Protein AF-A0A256WKD5-F1 (afdb_monomer_lite)

Radius of gyration: 18.01 Å; chains: 1; bounding box: 49×38×49 Å

Secondary structure (DSSP, 8-state):
-----------HHHHSTT--TTS-EEEEEEE-TT--EEEEEEEESS-GGG-------EEEEEEEETTEEEEEEEESS-EEEEEEEESS---EES--SEEE-TT-EEEEEEE-SS---HHHHHHHEEEE-GGGG-

Sequence (134 aa):
SNSSNVYFNNRLDSLIVDQDRNSILLSAEVLDNEDNLLSSNILYFSKIANLNLPVPNIKYNIEQSDNGFIISMATDKLAKNIFLSTEKIEGKFSDNYFDLLPNQNVEIEFVTTTHISMNEFKKNLKVVTIRDSY

Foldseek 3Di:
DDDDDDPDDDDPCVVAPPDDLLADKDKDFDADPVRHTPDIDIGRSDDPVSHPADDKDKDWDWDADPFGIKIKIAIQAKQAQKAKDFDPFDWDWPDGGDIHGHPDIDIIDTGHPDDDDPVNCVVGIDIDGPVNVD

pLDDT: mean 92.11, std 7.49, range [47.94, 98.44]

Structure (mmCIF, N/CA/C/O backbone):
data_AF-A0A256WKD5-F1
#
_entry.id   AF-A0A256WKD5-F1
#
loop_
_atom_site.group_PDB
_atom_site.id
_atom_site.type_symbol
_atom_site.label_atom_id
_atom_site.label_alt_id
_atom_site.label_comp_id
_atom_site.label_asym_id
_atom_site.label_entity_id
_atom_site.label_seq_id
_atom_site.pdbx_PDB_ins_code
_atom_site.Cartn_x
_atom_site.Cartn_y
_atom_site.Cartn_z
_atom_site.occupancy
_atom_site.B_iso_or_equiv
_atom_site.auth_seq_id
_atom_site.auth_comp_id
_atom_site.auth_asym_id
_atom_site.auth_atom_id
_atom_site.pdbx_PDB_model_num
ATOM 1 N N . SER A 1 1 ? 29.894 -8.701 12.467 1.00 47.94 1 SER A N 1
ATOM 2 C CA . SER A 1 1 ? 30.531 -8.003 11.337 1.00 47.94 1 SER A CA 1
ATOM 3 C C . SER A 1 1 ? 29.464 -7.503 10.395 1.00 47.94 1 SER A C 1
ATOM 5 O O . SER A 1 1 ? 28.595 -8.290 10.054 1.00 47.94 1 SER A O 1
ATOM 7 N N . ASN A 1 2 ? 29.523 -6.235 9.984 1.00 56.00 2 ASN A N 1
ATOM 8 C CA . ASN A 1 2 ? 28.726 -5.739 8.861 1.00 56.00 2 ASN A CA 1
ATOM 9 C C . ASN A 1 2 ? 29.523 -5.986 7.577 1.00 56.00 2 ASN A C 1
ATOM 11 O O . ASN A 1 2 ? 30.642 -5.493 7.453 1.00 56.00 2 ASN A O 1
ATOM 15 N N . SER A 1 3 ? 28.970 -6.762 6.649 1.00 80.75 3 SER A N 1
ATOM 16 C CA . SER A 1 3 ? 29.538 -6.996 5.317 1.00 80.75 3 SER A CA 1
ATOM 17 C C . SER A 1 3 ? 28.458 -6.790 4.264 1.00 80.75 3 SER A C 1
ATOM 19 O O . SER A 1 3 ? 27.336 -7.255 4.452 1.00 80.75 3 SER A O 1
ATOM 21 N N . SER A 1 4 ? 28.796 -6.140 3.154 1.00 84.31 4 SER A N 1
ATOM 22 C CA . SER A 1 4 ? 27.940 -6.023 1.973 1.00 84.31 4 SER A CA 1
ATOM 23 C C . SER A 1 4 ? 28.579 -6.770 0.802 1.00 84.31 4 SER A C 1
ATOM 25 O O . SER A 1 4 ? 29.792 -6.719 0.617 1.00 84.31 4 SER A O 1
ATOM 27 N N . ASN A 1 5 ? 27.762 -7.478 0.022 1.00 85.50 5 ASN A N 1
ATOM 28 C CA . ASN A 1 5 ? 28.176 -8.193 -1.185 1.00 85.50 5 ASN A CA 1
ATOM 29 C C . ASN A 1 5 ? 27.162 -7.941 -2.304 1.00 85.50 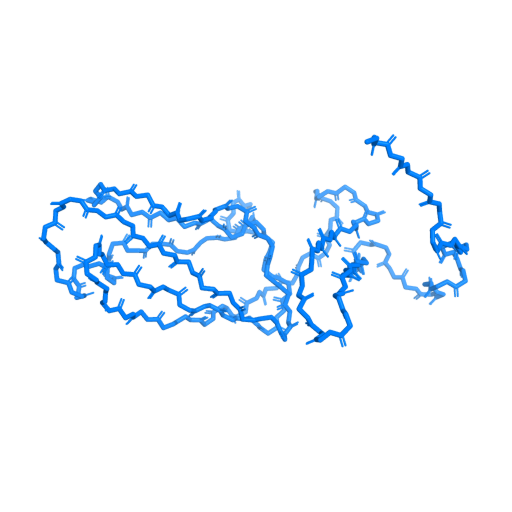5 ASN A C 1
ATOM 31 O O . ASN A 1 5 ? 25.979 -7.720 -2.041 1.00 85.50 5 ASN A O 1
ATOM 35 N N . VAL A 1 6 ? 27.622 -7.988 -3.555 1.00 87.19 6 VAL A N 1
ATOM 36 C CA . VAL A 1 6 ? 26.749 -7.897 -4.732 1.00 87.19 6 VAL A CA 1
ATOM 37 C C . VAL A 1 6 ? 26.260 -9.298 -5.082 1.00 87.19 6 VAL A C 1
ATOM 39 O O . VAL A 1 6 ? 27.042 -10.122 -5.547 1.00 87.19 6 VAL A O 1
ATOM 42 N N . TYR A 1 7 ? 24.971 -9.558 -4.864 1.00 84.19 7 TYR A N 1
ATOM 43 C CA . TYR A 1 7 ? 24.341 -10.848 -5.177 1.00 84.19 7 TYR A CA 1
ATOM 44 C C . TYR A 1 7 ? 23.696 -10.882 -6.569 1.00 84.19 7 TYR A C 1
ATOM 46 O O . TYR A 1 7 ? 23.542 -11.950 -7.151 1.00 84.19 7 TYR A O 1
ATOM 54 N N . PHE A 1 8 ? 23.357 -9.717 -7.128 1.00 83.00 8 PHE A N 1
ATOM 55 C CA . PHE A 1 8 ? 22.797 -9.589 -8.470 1.00 83.00 8 PHE A CA 1
ATOM 56 C C . PHE A 1 8 ? 23.305 -8.310 -9.140 1.00 83.00 8 PHE A C 1
ATOM 58 O O . PHE A 1 8 ? 23.308 -7.241 -8.531 1.00 83.00 8 PHE A O 1
ATOM 65 N N . ASN A 1 9 ? 23.737 -8.419 -10.398 1.00 87.00 9 ASN A N 1
ATOM 66 C CA . ASN A 1 9 ? 24.142 -7.285 -11.223 1.00 87.00 9 ASN A CA 1
ATOM 67 C C . ASN A 1 9 ? 23.716 -7.532 -12.673 1.00 87.00 9 ASN A C 1
ATOM 69 O O . ASN A 1 9 ? 24.025 -8.578 -13.244 1.00 87.00 9 ASN A O 1
ATOM 73 N N . ASN A 1 10 ? 23.017 -6.570 -13.268 1.00 83.56 10 ASN A N 1
ATOM 74 C CA . ASN A 1 10 ? 22.553 -6.655 -14.645 1.00 83.56 10 ASN A CA 1
ATOM 75 C C . ASN A 1 10 ? 22.475 -5.258 -15.271 1.00 83.56 10 ASN A C 1
ATOM 77 O O . ASN A 1 10 ? 22.351 -4.256 -14.562 1.00 83.56 10 ASN A O 1
ATOM 81 N N . ARG A 1 11 ? 22.529 -5.175 -16.604 1.00 82.88 11 ARG A N 1
ATOM 82 C CA . ARG A 1 11 ? 22.302 -3.901 -17.290 1.00 82.88 11 ARG A CA 1
ATOM 83 C C . ARG A 1 11 ? 20.803 -3.636 -17.314 1.00 82.88 11 ARG A C 1
ATOM 85 O O . ARG A 1 11 ? 20.010 -4.511 -17.641 1.00 82.88 11 ARG A O 1
ATOM 92 N N . LEU A 1 12 ? 20.412 -2.409 -16.995 1.00 77.62 12 LEU A N 1
ATOM 93 C CA . LEU A 1 12 ? 18.999 -2.052 -16.982 1.00 77.62 12 LEU A CA 1
ATOM 94 C C . LEU A 1 12 ? 18.361 -2.230 -18.371 1.00 77.62 12 LEU A C 1
ATOM 96 O O . LEU A 1 12 ? 17.289 -2.813 -18.484 1.00 77.62 12 LEU A O 1
ATOM 100 N N . ASP A 1 13 ? 19.067 -1.823 -19.429 1.00 80.44 13 ASP A N 1
ATOM 10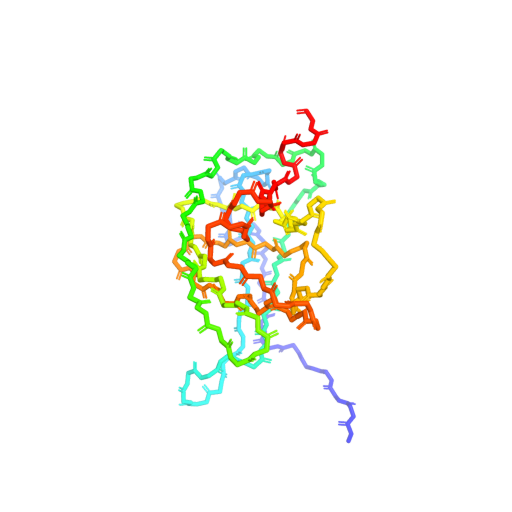1 C CA . ASP A 1 13 ? 18.578 -1.927 -20.810 1.00 80.44 13 ASP A CA 1
ATOM 102 C C . ASP A 1 13 ? 18.359 -3.379 -21.273 1.00 80.44 13 ASP A C 1
ATOM 104 O O . ASP A 1 13 ? 17.609 -3.597 -22.215 1.00 80.44 13 ASP A O 1
ATOM 108 N N . SER A 1 14 ? 18.970 -4.379 -20.620 1.00 80.62 14 SER A N 1
ATOM 109 C CA . SER A 1 14 ? 18.676 -5.795 -20.890 1.00 80.62 14 SER A CA 1
ATOM 110 C C . SER A 1 14 ? 17.498 -6.344 -20.086 1.00 80.62 14 SER A C 1
ATOM 112 O O . SER A 1 14 ? 16.956 -7.378 -20.462 1.00 80.62 14 SER A O 1
ATOM 114 N N . LEU A 1 15 ? 17.094 -5.682 -18.997 1.00 77.75 15 LEU A N 1
ATOM 115 C CA . LEU A 1 15 ? 15.958 -6.093 -18.162 1.00 77.75 15 LEU A CA 1
ATOM 116 C C . LEU A 1 15 ? 14.635 -5.467 -18.610 1.00 77.75 15 LEU A C 1
ATOM 118 O O . LEU A 1 15 ? 13.584 -6.081 -18.460 1.00 77.75 15 LEU A O 1
ATOM 122 N N . ILE A 1 16 ? 14.682 -4.243 -19.136 1.00 80.25 16 ILE A N 1
ATOM 123 C CA . ILE A 1 16 ? 13.498 -3.446 -19.482 1.00 80.25 16 ILE A CA 1
ATOM 124 C C . ILE A 1 16 ? 13.600 -2.915 -20.915 1.00 80.25 16 ILE A C 1
ATOM 126 O O . ILE A 1 16 ? 13.657 -1.709 -21.157 1.00 80.25 16 ILE A O 1
ATOM 130 N N . VAL A 1 17 ? 13.646 -3.845 -21.872 1.00 80.88 17 VAL A N 1
ATOM 131 C CA . VAL A 1 17 ? 13.630 -3.534 -23.309 1.00 80.88 17 VAL A CA 1
ATOM 132 C C . VAL A 1 17 ? 12.261 -2.955 -23.680 1.00 80.88 17 VAL A C 1
ATOM 134 O O . VAL A 1 17 ? 11.227 -3.546 -23.365 1.00 80.88 17 VAL A O 1
ATOM 137 N N . ASP A 1 18 ? 12.261 -1.789 -24.326 1.00 82.94 18 ASP A N 1
ATOM 138 C CA . ASP A 1 18 ? 11.071 -1.106 -24.857 1.00 82.94 18 ASP A CA 1
ATOM 139 C C . ASP A 1 18 ? 9.968 -0.769 -23.829 1.00 82.94 18 ASP A C 1
ATOM 141 O O . ASP A 1 18 ? 8.805 -0.596 -24.190 1.00 82.94 18 ASP A O 1
ATOM 145 N N . GLN A 1 19 ? 10.315 -0.637 -22.543 1.00 86.62 19 GLN A N 1
ATOM 146 C CA . GLN A 1 19 ? 9.381 -0.198 -21.498 1.00 86.62 19 GLN A CA 1
ATOM 147 C C . GLN A 1 19 ? 9.554 1.288 -21.159 1.00 86.62 19 GLN A C 1
ATOM 149 O O . GLN A 1 19 ? 10.670 1.798 -21.035 1.00 86.62 19 GLN A O 1
ATOM 154 N N . ASP A 1 20 ? 8.437 1.983 -20.937 1.00 90.31 20 ASP A N 1
ATOM 155 C CA . ASP A 1 20 ? 8.447 3.353 -20.423 1.00 90.31 20 ASP A CA 1
ATOM 156 C C . ASP A 1 20 ? 8.867 3.368 -18.949 1.00 90.31 20 ASP A C 1
ATOM 158 O O . ASP A 1 20 ? 8.112 2.951 -18.071 1.00 90.31 20 ASP A O 1
ATOM 162 N N . ARG A 1 21 ? 10.053 3.922 -18.673 1.00 90.31 21 ARG A N 1
ATOM 163 C CA . ARG A 1 21 ? 10.650 4.044 -17.332 1.00 90.31 21 ARG A CA 1
ATOM 164 C C . ARG A 1 21 ? 9.787 4.815 -16.325 1.00 90.31 21 ARG A C 1
ATOM 166 O O . ARG A 1 21 ? 10.011 4.679 -15.126 1.00 90.31 21 ARG A O 1
ATOM 173 N N . ASN A 1 22 ? 8.814 5.605 -16.779 1.00 93.94 22 ASN A N 1
ATOM 174 C CA . ASN A 1 22 ? 7.857 6.286 -15.901 1.00 93.94 22 ASN A CA 1
ATOM 175 C C . ASN A 1 22 ? 6.700 5.380 -15.447 1.00 93.94 22 ASN A C 1
ATOM 177 O O . ASN A 1 22 ? 5.981 5.739 -14.516 1.00 93.94 22 ASN A O 1
ATOM 181 N N . SER A 1 23 ? 6.519 4.226 -16.092 1.00 92.31 23 SER A N 1
ATOM 182 C CA . SER A 1 23 ? 5.393 3.301 -15.899 1.00 92.31 23 SER A CA 1
ATOM 183 C C . SER A 1 23 ? 5.824 1.947 -15.320 1.00 92.31 23 SER A C 1
ATOM 185 O O . SER A 1 23 ? 5.007 1.036 -15.200 1.00 92.31 23 SER A O 1
ATOM 187 N N . ILE A 1 24 ? 7.102 1.804 -14.959 1.00 91.75 24 ILE A N 1
ATOM 188 C CA . ILE A 1 24 ? 7.678 0.577 -14.405 1.00 91.75 24 ILE A CA 1
ATOM 189 C C . ILE A 1 24 ? 8.485 0.858 -13.135 1.00 91.75 24 ILE A C 1
ATOM 191 O O . ILE A 1 24 ? 9.026 1.946 -12.928 1.00 91.75 24 ILE A O 1
ATOM 195 N N . LEU A 1 25 ? 8.594 -0.169 -12.302 1.00 93.38 25 LEU A N 1
ATOM 196 C CA . LEU A 1 25 ? 9.451 -0.223 -11.124 1.00 93.38 25 LEU A CA 1
ATOM 197 C C . LEU A 1 25 ? 10.086 -1.610 -11.033 1.00 93.38 25 LEU A C 1
ATOM 199 O O . LEU A 1 25 ? 9.615 -2.554 -11.666 1.00 93.38 25 LEU A O 1
ATOM 203 N N . LEU A 1 26 ? 11.136 -1.730 -10.231 1.00 91.94 26 LEU A N 1
ATOM 204 C CA . LEU A 1 26 ? 11.690 -3.013 -9.817 1.00 91.94 26 LEU A CA 1
ATOM 205 C C . LEU A 1 26 ? 11.343 -3.236 -8.346 1.00 91.94 26 LEU A C 1
ATOM 207 O O . LEU A 1 26 ? 11.755 -2.445 -7.501 1.00 91.94 26 LEU A O 1
ATOM 211 N N . SER A 1 27 ? 10.616 -4.313 -8.055 1.00 92.62 27 SER A N 1
ATOM 212 C CA . SER A 1 27 ? 10.501 -4.852 -6.699 1.00 92.62 27 SER A CA 1
ATOM 213 C C . SER A 1 27 ? 11.568 -5.924 -6.514 1.00 92.62 27 SER A C 1
ATOM 215 O O . SER A 1 27 ? 11.693 -6.813 -7.358 1.00 92.62 27 SER A O 1
ATOM 217 N N . ALA A 1 28 ? 12.350 -5.822 -5.447 1.00 92.06 28 ALA A N 1
ATOM 218 C CA . ALA A 1 28 ? 13.340 -6.816 -5.067 1.00 92.06 28 ALA A CA 1
ATOM 219 C C . ALA A 1 28 ? 13.040 -7.298 -3.651 1.00 92.06 28 ALA A C 1
ATOM 221 O O . ALA A 1 28 ? 12.897 -6.486 -2.740 1.00 92.06 28 ALA A O 1
ATOM 222 N N . GLU A 1 29 ? 12.980 -8.612 -3.474 1.00 92.69 29 GLU A N 1
ATOM 223 C CA . GLU A 1 29 ? 12.714 -9.269 -2.198 1.00 92.69 29 GLU A CA 1
ATOM 224 C C . GLU A 1 29 ? 13.841 -10.265 -1.911 1.00 92.69 29 GLU A C 1
ATOM 226 O O . GLU A 1 29 ? 14.358 -10.926 -2.815 1.00 92.69 29 GLU A O 1
ATOM 231 N N . VAL A 1 30 ? 14.252 -10.335 -0.650 1.00 93.38 30 VAL A N 1
ATOM 232 C CA . VAL A 1 30 ? 15.195 -11.321 -0.129 1.00 93.38 30 VAL A CA 1
ATOM 233 C C . VAL A 1 30 ? 14.411 -12.216 0.812 1.00 93.38 30 VAL A C 1
ATOM 235 O O . VAL A 1 30 ? 13.877 -11.729 1.808 1.00 93.38 30 VAL A O 1
ATOM 238 N N . LEU A 1 31 ? 14.355 -13.502 0.488 1.00 94.38 31 LEU A N 1
ATOM 239 C CA . LEU A 1 31 ? 13.680 -14.521 1.284 1.00 94.38 31 LEU A CA 1
ATOM 240 C C . LEU A 1 31 ? 14.716 -15.424 1.968 1.00 94.38 31 LEU A C 1
ATOM 242 O O . LEU A 1 31 ? 15.846 -15.547 1.482 1.00 94.38 31 LEU A O 1
ATOM 246 N N . ASP A 1 32 ? 14.352 -16.039 3.090 1.00 94.44 32 ASP A N 1
ATOM 247 C CA . ASP A 1 32 ? 15.114 -17.161 3.640 1.00 94.44 32 ASP A CA 1
ATOM 248 C C . ASP A 1 32 ? 14.785 -18.481 2.911 1.00 94.44 32 ASP A C 1
ATOM 250 O O . ASP A 1 32 ? 14.076 -18.506 1.908 1.00 94.44 32 ASP A O 1
ATOM 254 N N . ASN A 1 33 ? 15.335 -19.598 3.394 1.00 95.50 33 ASN A N 1
ATOM 255 C CA . ASN A 1 33 ? 15.119 -20.914 2.779 1.00 95.50 33 ASN A CA 1
ATOM 256 C C . ASN A 1 33 ? 13.701 -21.477 2.998 1.00 95.50 33 ASN A C 1
ATOM 258 O O . ASN A 1 33 ? 13.386 -22.532 2.450 1.00 95.50 33 ASN A O 1
ATOM 262 N N . GLU A 1 34 ? 12.888 -20.822 3.825 1.00 96.75 34 GLU A N 1
ATOM 263 C CA . GLU A 1 34 ? 11.500 -21.176 4.130 1.00 96.75 34 GLU A CA 1
ATOM 264 C C . GLU A 1 34 ? 10.516 -20.186 3.475 1.00 96.75 34 GLU A C 1
ATOM 266 O O . GLU A 1 34 ? 9.343 -20.153 3.836 1.00 96.75 34 GLU A O 1
ATOM 271 N N . ASP A 1 35 ? 10.990 -19.390 2.506 1.00 93.00 35 ASP A N 1
ATOM 272 C CA . ASP A 1 35 ? 10.245 -18.337 1.806 1.00 93.00 35 ASP A CA 1
ATOM 273 C C . ASP A 1 35 ? 9.769 -17.179 2.711 1.00 93.00 35 ASP A C 1
ATOM 275 O O . ASP A 1 35 ? 8.918 -16.378 2.314 1.00 93.00 35 ASP A O 1
ATOM 279 N N . ASN A 1 36 ? 10.343 -17.017 3.911 1.00 92.50 36 ASN A N 1
ATOM 280 C CA . ASN A 1 36 ? 10.027 -15.871 4.763 1.00 92.50 36 ASN A CA 1
ATOM 281 C C . ASN A 1 36 ? 1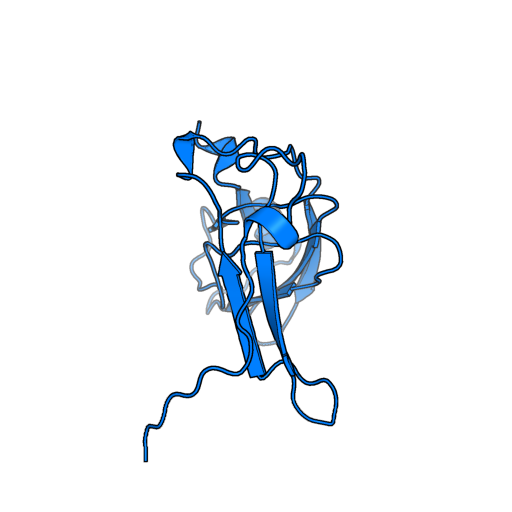0.724 -14.610 4.242 1.00 92.50 36 ASN A C 1
ATOM 283 O O . ASN A 1 36 ? 11.930 -14.610 3.980 1.00 92.50 36 ASN A O 1
ATOM 287 N N . LEU A 1 37 ? 9.987 -13.499 4.157 1.00 90.50 37 LEU A N 1
ATOM 288 C CA . LEU A 1 37 ? 10.531 -12.211 3.730 1.00 90.50 37 LEU A CA 1
ATOM 289 C C . LEU A 1 37 ? 11.519 -11.645 4.764 1.00 90.50 37 LEU A C 1
ATOM 291 O O . LEU A 1 37 ? 11.130 -11.263 5.865 1.00 90.50 37 LEU A O 1
ATOM 295 N N . LEU A 1 38 ? 12.793 -11.530 4.382 1.00 92.50 38 LEU A N 1
ATOM 296 C CA . LEU A 1 38 ? 13.857 -10.931 5.197 1.00 92.50 38 LEU A CA 1
ATOM 297 C C . LEU A 1 38 ? 14.041 -9.438 4.917 1.00 92.50 38 LEU A C 1
ATOM 299 O O . LEU A 1 38 ? 14.392 -8.666 5.810 1.00 92.50 38 LEU A O 1
ATOM 303 N N . SER A 1 39 ? 13.874 -9.028 3.660 1.00 90.31 39 SER A N 1
ATOM 304 C CA . SER A 1 39 ? 14.015 -7.635 3.235 1.00 90.31 39 SER A CA 1
ATOM 305 C C . SER A 1 39 ? 13.347 -7.419 1.885 1.00 90.31 39 SER A C 1
ATOM 307 O O . SER A 1 39 ? 13.365 -8.307 1.037 1.00 90.31 39 SER A O 1
ATOM 309 N N . SER A 1 40 ? 12.810 -6.226 1.658 1.00 91.19 40 SER A N 1
ATOM 310 C CA . SER A 1 40 ? 12.304 -5.807 0.357 1.00 91.19 40 SER A CA 1
ATOM 311 C C . SER A 1 40 ? 12.739 -4.381 0.038 1.00 91.19 40 SER A C 1
ATOM 313 O O . SER A 1 40 ? 13.065 -3.589 0.926 1.00 91.19 40 SER A O 1
ATOM 315 N N . ASN A 1 41 ? 12.777 -4.050 -1.249 1.00 91.75 41 ASN A N 1
ATOM 316 C CA . ASN A 1 41 ? 12.981 -2.687 -1.709 1.00 91.75 41 ASN A CA 1
ATOM 317 C C . ASN A 1 41 ? 12.306 -2.463 -3.064 1.00 91.75 41 ASN A C 1
ATOM 319 O O . ASN A 1 41 ? 12.278 -3.356 -3.913 1.00 91.75 41 ASN A O 1
ATOM 323 N N . ILE A 1 42 ? 11.826 -1.240 -3.284 1.00 93.38 42 ILE A N 1
ATOM 324 C CA . ILE A 1 42 ? 11.267 -0.799 -4.560 1.00 93.38 42 ILE A CA 1
ATOM 325 C C . ILE A 1 42 ? 12.188 0.257 -5.160 1.00 93.38 42 ILE A C 1
ATOM 327 O O . ILE A 1 42 ? 12.468 1.292 -4.556 1.00 93.38 42 ILE A O 1
ATOM 331 N N . LEU A 1 43 ? 12.623 0.017 -6.394 1.00 92.31 43 LEU A N 1
ATOM 332 C CA . LEU A 1 43 ? 13.370 0.979 -7.188 1.00 92.31 43 LEU A CA 1
ATOM 333 C C . LEU A 1 43 ? 12.486 1.554 -8.295 1.00 92.31 43 LEU A C 1
ATOM 335 O O . LEU A 1 43 ? 11.994 0.835 -9.165 1.00 92.31 43 LEU A O 1
ATOM 339 N N . TYR A 1 44 ? 12.357 2.878 -8.293 1.00 93.81 44 TYR A N 1
ATOM 340 C CA . TYR A 1 44 ? 11.735 3.643 -9.367 1.00 93.81 44 TYR A CA 1
ATOM 341 C C . TYR A 1 44 ? 12.792 4.145 -10.353 1.00 93.81 44 TYR A C 1
ATOM 343 O O . TYR A 1 44 ? 13.870 4.583 -9.952 1.00 93.81 44 TYR A O 1
ATOM 351 N N . PHE A 1 45 ? 12.469 4.136 -11.648 1.00 92.25 45 PHE A N 1
ATOM 352 C CA . PHE A 1 45 ? 13.393 4.557 -12.712 1.00 92.25 45 PHE A CA 1
ATOM 353 C C . PHE A 1 45 ? 13.233 6.023 -13.133 1.00 92.25 45 PHE A C 1
ATOM 355 O O . PHE A 1 45 ? 13.909 6.486 -14.053 1.00 92.25 45 PHE A O 1
ATOM 362 N N . SER A 1 46 ? 12.352 6.760 -12.457 1.00 90.56 46 SER A N 1
ATOM 363 C CA . SER A 1 46 ? 12.089 8.175 -12.699 1.00 90.56 46 SER A CA 1
ATOM 364 C C . SER A 1 46 ? 11.770 8.899 -11.393 1.00 90.56 46 SER A C 1
ATOM 366 O O . SER A 1 46 ? 11.528 8.283 -10.354 1.00 90.56 46 SER A O 1
ATOM 368 N N . LYS A 1 47 ? 11.772 10.232 -11.439 1.00 90.12 47 LYS A N 1
ATOM 369 C CA . LYS A 1 47 ? 11.340 11.060 -10.306 1.00 90.12 47 LYS A CA 1
ATOM 370 C C . LYS A 1 47 ? 9.848 10.851 -10.063 1.00 90.12 47 LYS A C 1
ATOM 372 O O . LYS A 1 47 ? 9.095 10.746 -11.023 1.00 90.12 47 LYS A O 1
ATOM 377 N N . ILE A 1 48 ? 9.420 10.900 -8.799 1.00 85.50 48 ILE A N 1
ATOM 378 C CA . ILE A 1 48 ? 8.014 10.704 -8.396 1.00 85.50 48 ILE A CA 1
ATOM 379 C C . ILE A 1 48 ? 7.051 11.568 -9.226 1.00 85.50 48 ILE A C 1
ATOM 381 O O . ILE A 1 48 ? 6.068 11.050 -9.739 1.00 85.50 48 ILE A O 1
ATOM 385 N N . ALA A 1 49 ? 7.376 12.850 -9.427 1.00 87.88 49 ALA A N 1
ATOM 386 C CA . ALA A 1 49 ? 6.551 13.793 -10.191 1.00 87.88 49 ALA A CA 1
ATOM 387 C C . ALA A 1 49 ? 6.376 13.438 -11.683 1.00 87.88 49 ALA A C 1
ATOM 389 O O . ALA A 1 49 ? 5.495 13.984 -12.336 1.00 87.88 49 ALA A O 1
ATOM 390 N N . ASN A 1 50 ? 7.208 12.544 -12.220 1.00 92.62 50 ASN A N 1
ATOM 391 C CA . ASN A 1 50 ? 7.150 12.093 -13.609 1.00 92.62 50 ASN A CA 1
ATOM 392 C C . ASN A 1 50 ? 6.525 10.697 -13.746 1.00 92.62 50 ASN A C 1
ATOM 394 O O . ASN A 1 50 ? 6.388 10.215 -14.867 1.00 92.62 50 ASN A O 1
ATOM 398 N N . LEU A 1 51 ? 6.224 10.011 -12.636 1.00 93.50 51 LEU A N 1
ATOM 399 C CA . LEU A 1 51 ? 5.678 8.659 -12.687 1.00 93.50 51 LEU A CA 1
ATOM 400 C C . LEU A 1 51 ? 4.256 8.684 -13.245 1.00 93.50 51 LEU A C 1
ATOM 402 O O . LEU A 1 51 ? 3.396 9.429 -12.774 1.00 93.50 51 LEU A O 1
ATOM 406 N N . ASN A 1 52 ? 3.988 7.781 -14.182 1.00 93.94 52 ASN A N 1
ATOM 407 C CA . ASN A 1 52 ? 2.652 7.510 -14.692 1.00 93.94 52 ASN A CA 1
ATOM 408 C C . ASN A 1 52 ? 1.918 6.601 -13.699 1.00 93.94 52 ASN A C 1
ATOM 410 O O . ASN A 1 52 ? 1.687 5.418 -13.953 1.00 93.94 52 ASN A O 1
ATOM 414 N N . LEU A 1 53 ? 1.597 7.144 -12.520 1.00 93.38 53 LEU A N 1
ATOM 415 C CA . LEU A 1 53 ? 0.933 6.378 -11.471 1.00 93.38 53 LEU A CA 1
ATOM 416 C C . LEU A 1 53 ? -0.455 5.929 -11.953 1.00 93.38 53 LEU A C 1
ATOM 418 O O . LEU A 1 53 ? -1.208 6.746 -12.495 1.00 93.38 53 LEU A O 1
ATOM 422 N N . PRO A 1 54 ? -0.832 4.655 -11.759 1.00 93.12 54 PRO A N 1
ATOM 423 C CA . PRO A 1 54 ? -2.179 4.200 -12.066 1.00 93.12 54 PRO A CA 1
ATOM 424 C C . PRO A 1 54 ? -3.198 4.772 -11.066 1.00 93.12 54 PRO A C 1
ATOM 426 O O . PRO A 1 54 ? -2.841 5.387 -10.063 1.00 93.12 54 PRO A O 1
ATOM 429 N N . VAL A 1 55 ? -4.490 4.586 -11.347 1.00 93.88 55 VAL A N 1
ATOM 430 C CA . VAL A 1 55 ? -5.549 4.719 -10.331 1.00 93.88 55 VAL A CA 1
ATOM 431 C C . VAL A 1 55 ? -5.732 3.340 -9.691 1.00 93.88 55 VAL A C 1
ATOM 433 O O . VAL A 1 55 ? -6.226 2.447 -10.397 1.00 93.88 55 VAL A O 1
ATOM 436 N N . PRO A 1 56 ? -5.304 3.135 -8.432 1.00 95.62 56 PRO A N 1
ATOM 437 C CA . PRO A 1 56 ? -5.473 1.865 -7.741 1.00 95.62 56 PRO A CA 1
ATOM 438 C C . PRO A 1 56 ? -6.891 1.718 -7.187 1.00 95.62 56 PRO A C 1
ATOM 440 O O . PRO A 1 56 ? -7.505 2.681 -6.730 1.00 95.62 56 PRO A O 1
ATOM 443 N N . ASN A 1 57 ? -7.395 0.491 -7.184 1.00 96.12 57 ASN A N 1
ATOM 444 C CA . ASN A 1 57 ? -8.569 0.095 -6.426 1.00 96.12 57 ASN A CA 1
ATOM 445 C C . AS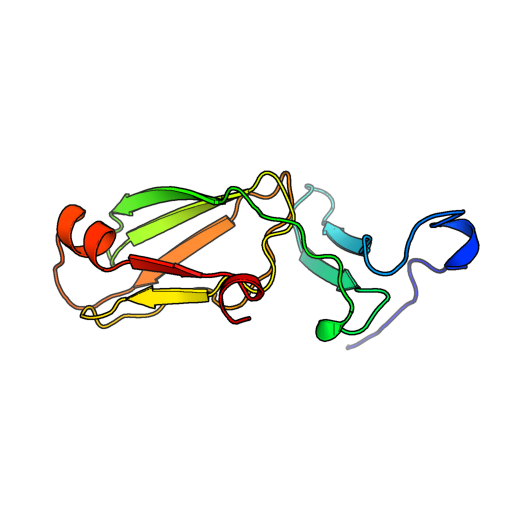N A 1 57 ? -8.117 -0.585 -5.128 1.00 96.12 57 ASN A C 1
ATOM 447 O O . ASN A 1 57 ? -7.909 -1.801 -5.092 1.00 96.12 57 ASN A O 1
ATOM 451 N N . ILE A 1 58 ? -7.958 0.211 -4.071 1.00 97.06 58 ILE A N 1
ATOM 452 C CA . ILE A 1 58 ? -7.554 -0.286 -2.755 1.00 97.06 58 ILE A CA 1
ATOM 453 C C . ILE A 1 58 ? -8.769 -0.895 -2.058 1.00 97.06 58 ILE A C 1
ATOM 455 O O . ILE A 1 58 ? -9.768 -0.221 -1.807 1.00 97.06 58 ILE A O 1
ATOM 459 N N . LYS A 1 59 ? -8.661 -2.173 -1.706 1.00 97.31 59 LYS A N 1
ATOM 460 C CA . LYS A 1 59 ? -9.629 -2.889 -0.877 1.00 97.31 59 LYS A CA 1
ATOM 461 C C . LYS A 1 59 ? -9.020 -3.117 0.493 1.00 97.31 59 LYS A C 1
ATOM 463 O O . LYS A 1 59 ? -7.843 -3.448 0.594 1.00 97.31 59 LYS A O 1
ATOM 468 N N . TYR A 1 60 ? -9.828 -2.982 1.535 1.00 97.50 60 TYR A N 1
ATOM 469 C CA . TYR A 1 60 ? -9.389 -3.303 2.882 1.00 97.50 60 TYR A CA 1
ATOM 470 C C . TYR A 1 60 ? -10.513 -3.902 3.723 1.00 97.50 60 TYR A C 1
ATOM 472 O O . TYR A 1 60 ? -11.688 -3.573 3.543 1.00 97.50 60 TYR A O 1
ATOM 480 N N . ASN A 1 61 ? -10.129 -4.788 4.637 1.00 97.75 61 ASN A N 1
ATOM 481 C CA . ASN A 1 61 ? -10.972 -5.317 5.700 1.00 97.75 61 ASN A CA 1
ATOM 482 C C . ASN A 1 61 ? -10.454 -4.817 7.051 1.00 97.75 61 ASN A C 1
ATOM 484 O O . ASN A 1 61 ? -9.271 -4.517 7.183 1.00 97.75 61 ASN A O 1
ATOM 488 N N . ILE A 1 62 ? -11.346 -4.705 8.036 1.00 98.25 62 ILE A N 1
ATOM 489 C CA . ILE A 1 62 ? -10.985 -4.248 9.379 1.00 98.25 62 ILE A CA 1
ATOM 490 C C . ILE A 1 62 ? -11.539 -5.222 10.401 1.00 98.25 62 ILE A C 1
ATOM 492 O O . ILE A 1 62 ? -12.748 -5.479 10.427 1.00 98.25 62 ILE A O 1
ATOM 496 N N . GLU A 1 63 ? -10.655 -5.682 11.273 1.00 97.94 63 GLU A N 1
ATOM 497 C CA . GLU A 1 63 ? -10.951 -6.568 12.390 1.00 97.94 63 GLU A CA 1
ATOM 498 C C . GLU A 1 63 ? -10.571 -5.892 13.704 1.00 97.94 63 GLU A C 1
ATOM 500 O O . GLU A 1 63 ? -9.707 -5.016 13.745 1.00 97.94 63 GLU A O 1
ATOM 505 N N . GLN A 1 64 ? -11.271 -6.247 14.778 1.00 96.12 64 GLN A N 1
ATOM 506 C CA . GLN A 1 64 ? -10.963 -5.727 16.103 1.00 96.12 64 GLN A CA 1
ATOM 507 C C . GLN A 1 64 ? -9.854 -6.575 16.727 1.00 96.12 64 GLN A C 1
ATOM 509 O O . GLN A 1 64 ? -9.908 -7.800 16.652 1.00 96.12 64 GLN A O 1
ATOM 514 N N . SER A 1 65 ? -8.879 -5.922 17.352 1.00 94.81 65 SER A N 1
ATOM 515 C CA . SER A 1 65 ? -7.826 -6.566 18.139 1.00 94.81 65 SER A CA 1
ATOM 516 C C . SER A 1 65 ? -7.918 -6.138 19.604 1.00 94.81 65 SER A C 1
ATOM 518 O O . SER A 1 65 ? -8.694 -5.244 19.955 1.00 94.81 65 SER A O 1
ATOM 520 N N . ASP A 1 66 ? -7.109 -6.754 20.466 1.00 92.06 66 ASP A N 1
ATOM 521 C CA . ASP A 1 66 ? -7.084 -6.440 21.901 1.00 92.06 66 ASP A CA 1
ATOM 522 C C . ASP A 1 66 ? -6.743 -4.965 22.181 1.00 92.06 66 ASP A C 1
ATOM 524 O O . ASP A 1 66 ? -7.252 -4.380 23.135 1.00 92.06 66 ASP A O 1
ATOM 528 N N . ASN A 1 67 ? -5.920 -4.350 21.322 1.00 93.12 67 ASN A N 1
ATOM 529 C CA . ASN A 1 67 ? -5.391 -2.994 21.504 1.00 93.12 67 ASN A CA 1
ATOM 530 C C . ASN A 1 67 ? -5.882 -1.989 20.443 1.00 93.12 67 ASN A C 1
ATOM 532 O O . ASN A 1 67 ? -5.348 -0.880 20.348 1.00 93.12 67 ASN A O 1
ATOM 536 N N . GLY A 1 68 ? -6.883 -2.360 19.638 1.00 96.56 68 GLY A N 1
ATOM 537 C CA . GLY A 1 68 ? -7.435 -1.504 18.592 1.00 96.56 68 GLY A CA 1
ATOM 538 C C . GLY A 1 68 ? -7.968 -2.292 17.399 1.00 96.56 68 GLY A C 1
ATOM 539 O O . GLY A 1 68 ? -8.974 -2.995 17.521 1.00 96.56 68 GLY A O 1
ATOM 540 N N . PHE A 1 69 ? -7.338 -2.126 16.233 1.00 98.25 69 PHE A N 1
ATOM 541 C CA . PHE A 1 69 ? -7.811 -2.700 14.970 1.00 98.25 69 PHE A CA 1
ATOM 542 C C . PHE A 1 69 ? -6.674 -3.245 14.106 1.00 98.25 69 PHE A C 1
ATOM 544 O O . PHE A 1 69 ? -5.572 -2.702 14.105 1.00 98.25 69 PHE A O 1
ATOM 551 N N . ILE A 1 70 ? -6.975 -4.271 13.313 1.00 98.38 70 ILE A N 1
ATOM 552 C CA . ILE A 1 70 ? -6.120 -4.769 12.231 1.00 98.38 70 ILE A CA 1
ATOM 553 C C . ILE A 1 70 ? -6.783 -4.407 10.907 1.00 98.38 70 ILE A C 1
ATOM 555 O O . ILE A 1 70 ? -7.981 -4.633 10.725 1.00 98.38 70 ILE A O 1
ATOM 559 N N . ILE A 1 71 ? -6.011 -3.822 9.995 1.00 98.44 71 ILE A N 1
ATOM 560 C CA . ILE A 1 71 ? -6.460 -3.387 8.675 1.00 98.44 71 ILE A CA 1
ATOM 561 C C . ILE A 1 71 ? -5.707 -4.207 7.630 1.00 98.44 71 ILE A C 1
ATOM 563 O O . ILE A 1 71 ? -4.541 -3.935 7.349 1.00 98.44 71 ILE A O 1
ATOM 567 N N . SER A 1 72 ? -6.375 -5.192 7.037 1.00 98.25 72 SER A N 1
ATOM 568 C CA . SER A 1 72 ? -5.804 -6.000 5.956 1.00 98.25 72 SER A CA 1
ATOM 569 C C . SER A 1 72 ? -6.103 -5.320 4.623 1.00 98.25 72 SER A C 1
ATOM 571 O O . SER A 1 72 ? -7.273 -5.126 4.286 1.00 98.25 72 SER A O 1
ATOM 573 N N . MET A 1 73 ? -5.073 -4.937 3.870 1.00 98.25 73 MET A N 1
ATOM 574 C CA . MET A 1 73 ? -5.189 -4.141 2.644 1.00 98.25 73 MET A CA 1
ATOM 575 C C . MET A 1 73 ? -4.624 -4.875 1.428 1.00 98.25 73 MET A C 1
ATOM 577 O O . MET A 1 73 ? -3.598 -5.547 1.514 1.00 98.25 73 MET A O 1
ATOM 581 N N . ALA A 1 74 ? -5.276 -4.687 0.281 1.00 98.12 74 ALA A N 1
ATOM 582 C CA . ALA A 1 74 ? -4.864 -5.201 -1.020 1.00 98.12 74 ALA A CA 1
ATOM 583 C C . ALA A 1 74 ? -5.206 -4.195 -2.131 1.00 98.12 74 ALA A C 1
ATOM 585 O O . ALA A 1 74 ? -6.083 -3.341 -1.976 1.00 98.12 74 ALA A O 1
ATOM 586 N N . THR A 1 75 ? -4.548 -4.312 -3.282 1.00 97.94 75 THR A N 1
ATOM 587 C CA . THR A 1 75 ? -4.770 -3.434 -4.441 1.00 97.94 75 THR A CA 1
ATOM 588 C C . THR A 1 75 ? -4.640 -4.197 -5.758 1.00 97.94 75 THR A C 1
ATOM 590 O O . THR A 1 75 ? -3.967 -5.224 -5.831 1.00 97.94 75 THR A O 1
ATOM 593 N N . ASP A 1 76 ? -5.272 -3.693 -6.817 1.00 97.06 76 ASP A N 1
ATOM 594 C CA . ASP A 1 76 ? -5.152 -4.226 -8.182 1.00 97.06 76 ASP A CA 1
ATOM 595 C C . ASP A 1 76 ? -3.985 -3.611 -8.978 1.00 97.06 76 ASP A C 1
ATOM 597 O O . ASP A 1 76 ? -3.533 -4.178 -9.972 1.00 97.06 76 ASP A O 1
ATOM 601 N N . LYS A 1 77 ? -3.497 -2.442 -8.554 1.00 96.12 77 LYS A N 1
ATOM 602 C CA . LYS A 1 77 ? -2.407 -1.671 -9.173 1.00 96.12 77 LYS A CA 1
ATOM 603 C C . LYS A 1 77 ? -1.559 -1.025 -8.085 1.00 96.12 77 LYS A C 1
ATOM 605 O O . LYS A 1 77 ? -2.032 -0.879 -6.964 1.00 96.12 77 LYS A O 1
ATOM 610 N N . LEU A 1 78 ? -0.350 -0.569 -8.421 1.00 96.31 78 LEU A N 1
ATOM 611 C CA . LEU A 1 78 ? 0.493 0.181 -7.483 1.00 96.31 78 LEU A CA 1
ATOM 612 C C . LEU A 1 78 ? -0.308 1.301 -6.798 1.00 96.31 78 LEU A C 1
ATOM 614 O O . LEU A 1 78 ? -0.738 2.254 -7.451 1.00 96.31 78 LEU A O 1
ATOM 618 N N . ALA A 1 79 ? -0.443 1.199 -5.481 1.00 96.69 79 ALA A N 1
ATOM 619 C CA . ALA A 1 79 ? -0.905 2.273 -4.623 1.00 96.69 79 ALA A CA 1
ATOM 620 C C . ALA A 1 79 ? 0.316 2.878 -3.932 1.00 96.69 79 ALA A C 1
ATOM 622 O O . ALA A 1 79 ? 0.882 2.292 -3.011 1.00 96.69 79 ALA A O 1
ATOM 623 N N . LYS A 1 80 ? 0.761 4.027 -4.447 1.00 95.50 80 LYS A N 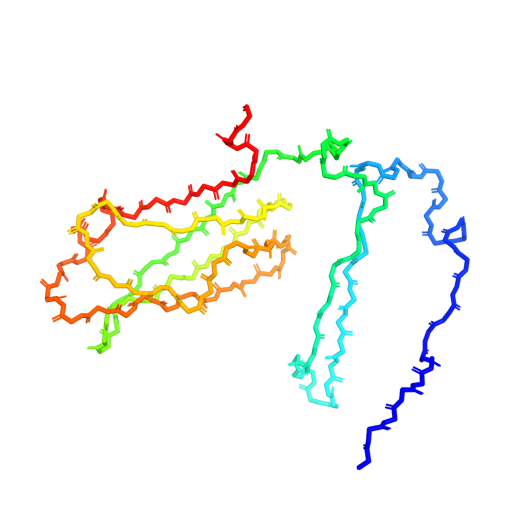1
ATOM 624 C CA . LYS A 1 80 ? 1.994 4.677 -4.005 1.00 95.50 80 LYS A CA 1
ATOM 625 C C . LYS A 1 80 ? 1.771 5.539 -2.760 1.00 95.50 80 LYS A C 1
ATOM 627 O O . LYS A 1 80 ? 0.874 6.387 -2.765 1.00 95.50 80 LYS A O 1
ATOM 632 N N . ASN A 1 81 ? 2.645 5.370 -1.766 1.00 95.38 81 ASN A N 1
ATOM 633 C CA . ASN A 1 81 ? 2.670 6.076 -0.485 1.00 95.38 81 ASN A CA 1
ATOM 634 C C . ASN A 1 81 ? 1.274 6.145 0.153 1.00 95.38 81 ASN A C 1
ATOM 636 O O . ASN A 1 81 ? 0.727 7.235 0.345 1.00 95.38 81 ASN A O 1
ATOM 640 N N . ILE A 1 82 ? 0.683 4.985 0.436 1.00 97.31 82 ILE A N 1
ATOM 641 C CA . ILE A 1 82 ? -0.567 4.889 1.181 1.00 97.31 82 ILE A CA 1
ATOM 642 C C . ILE A 1 82 ? -0.389 5.600 2.519 1.00 97.31 82 ILE A C 1
ATOM 644 O O . ILE A 1 82 ? 0.429 5.214 3.352 1.00 97.31 82 ILE A O 1
ATOM 648 N N . PHE A 1 83 ? -1.184 6.643 2.707 1.00 97.12 83 PHE A N 1
ATOM 649 C CA . PHE A 1 83 ? -1.303 7.400 3.929 1.00 97.12 83 PHE A CA 1
ATOM 650 C C . PHE A 1 83 ? -2.601 7.031 4.647 1.00 97.12 83 PHE A C 1
ATOM 652 O O . PHE A 1 83 ? -3.706 7.235 4.131 1.00 97.12 83 PHE A O 1
ATOM 659 N N . LEU A 1 84 ? -2.450 6.502 5.856 1.00 97.81 84 LEU A N 1
ATOM 660 C CA . LEU A 1 84 ? -3.528 6.158 6.768 1.00 97.81 84 LEU A CA 1
ATOM 661 C C . LEU A 1 84 ? -3.657 7.236 7.841 1.00 97.81 84 LEU A C 1
ATOM 663 O O . LEU A 1 84 ? -2.669 7.664 8.442 1.00 97.81 84 LEU A O 1
ATOM 667 N N . SER A 1 85 ? -4.885 7.684 8.088 1.00 97.38 85 SER A N 1
ATOM 668 C CA . SER A 1 85 ? -5.172 8.654 9.146 1.00 97.38 85 SER A CA 1
ATOM 669 C C . SER A 1 85 ? -6.557 8.466 9.747 1.00 97.38 85 SER A C 1
ATOM 671 O O . SER A 1 85 ? -7.444 7.858 9.148 1.00 97.38 85 SER A O 1
ATOM 673 N N . THR A 1 86 ? -6.736 9.020 10.941 1.00 96.56 86 THR A N 1
ATOM 674 C CA . THR A 1 86 ? -8.012 9.116 11.646 1.00 96.56 86 THR A CA 1
ATOM 675 C C . THR A 1 86 ? -8.257 10.568 12.046 1.00 96.56 86 THR A C 1
ATOM 677 O O . THR A 1 86 ? -7.356 11.239 12.537 1.00 96.56 86 THR A O 1
ATOM 680 N N . GLU A 1 87 ? -9.469 11.092 11.842 1.00 89.38 87 GLU A N 1
ATOM 681 C CA . GLU A 1 87 ? -9.742 12.512 12.142 1.00 89.38 87 GLU A CA 1
ATOM 682 C C . GLU A 1 87 ? -9.942 12.810 13.634 1.00 89.38 87 GLU A C 1
ATOM 684 O O . GLU A 1 87 ? -9.564 13.877 14.110 1.00 89.38 87 GLU A O 1
ATOM 689 N N . LYS A 1 88 ? -10.606 11.905 14.360 1.00 88.69 88 LYS A N 1
ATOM 690 C CA . LYS A 1 88 ? -11.083 12.138 15.740 1.00 88.69 88 LYS A CA 1
ATOM 691 C C . LYS A 1 88 ? -10.655 11.054 16.718 1.00 88.69 88 LYS A C 1
ATOM 693 O O . LYS A 1 88 ? -11.182 10.970 17.822 1.00 88.69 88 LYS A O 1
ATOM 698 N N . ILE A 1 89 ? -9.748 10.195 16.277 1.00 95.06 89 ILE A N 1
ATOM 699 C CA . ILE A 1 89 ? -9.300 9.038 17.032 1.00 95.06 89 ILE A CA 1
ATOM 700 C C . ILE A 1 89 ? -7.798 9.168 17.198 1.00 95.06 89 ILE A C 1
ATOM 702 O O . ILE A 1 89 ? -7.071 9.174 16.205 1.00 95.06 89 ILE A O 1
ATOM 706 N N . GLU A 1 90 ? -7.349 9.252 18.442 1.00 95.75 90 GLU A N 1
ATOM 707 C CA . GLU A 1 90 ? -5.930 9.185 18.762 1.00 95.75 90 GLU A CA 1
ATOM 708 C C . GLU A 1 90 ? -5.450 7.735 18.706 1.00 95.75 90 GLU A C 1
ATOM 710 O O . GLU A 1 90 ? -6.094 6.827 19.232 1.00 95.75 90 GLU A O 1
ATOM 715 N N . GLY A 1 91 ? -4.305 7.515 18.071 1.00 95.88 91 GLY A N 1
ATOM 716 C CA . GLY A 1 91 ? -3.682 6.205 17.976 1.00 95.88 91 GLY A CA 1
ATOM 717 C C . GLY A 1 91 ? -2.490 6.215 17.033 1.00 95.88 91 GLY A C 1
ATOM 718 O O . GLY A 1 91 ? -2.058 7.272 16.563 1.00 95.88 91 GLY A O 1
ATOM 719 N N . LYS A 1 92 ? -1.928 5.035 16.788 1.00 97.25 92 LYS A N 1
ATOM 720 C CA . LYS A 1 92 ? -0.750 4.854 15.939 1.00 97.25 92 LYS A CA 1
ATOM 721 C C . LYS A 1 92 ? -0.963 3.687 14.993 1.00 97.25 92 LYS A C 1
ATOM 723 O O . LYS A 1 92 ? -1.338 2.609 15.438 1.00 97.25 92 LYS A O 1
ATOM 728 N N . PHE A 1 93 ? -0.682 3.918 13.716 1.00 98.19 93 PHE A N 1
ATOM 729 C CA . PHE A 1 93 ? -0.543 2.855 12.729 1.00 98.19 93 PHE A CA 1
ATOM 730 C C . PHE A 1 93 ? 0.855 2.236 12.843 1.00 98.19 93 PHE A C 1
ATOM 732 O O . PHE A 1 93 ? 1.822 2.967 13.074 1.00 98.19 93 PHE A O 1
ATOM 739 N N . SER A 1 94 ? 0.959 0.917 12.687 1.00 97.75 94 SER A N 1
ATOM 740 C CA . SER A 1 94 ? 2.235 0.190 12.686 1.00 97.75 94 SER A CA 1
ATOM 741 C C . SER A 1 94 ? 3.124 0.578 11.507 1.00 97.75 94 SER A C 1
ATOM 743 O O . SER A 1 94 ? 4.344 0.595 11.647 1.00 97.75 94 SER A O 1
ATOM 745 N N . ASP A 1 95 ? 2.509 0.931 10.378 1.00 96.94 95 ASP A N 1
ATOM 746 C CA . ASP A 1 95 ? 3.182 1.454 9.197 1.00 96.94 95 ASP A CA 1
ATOM 747 C C . ASP A 1 95 ? 2.312 2.509 8.503 1.00 96.94 95 ASP A C 1
ATOM 749 O O . ASP A 1 95 ? 1.080 2.512 8.601 1.00 96.94 95 ASP A O 1
ATOM 753 N N . ASN A 1 96 ? 2.965 3.453 7.835 1.00 95.75 96 ASN A N 1
ATOM 754 C CA . ASN A 1 96 ? 2.323 4.541 7.118 1.00 95.75 96 ASN A CA 1
ATOM 755 C C . ASN A 1 96 ? 3.267 5.075 6.034 1.00 95.75 96 ASN A C 1
ATOM 757 O O . ASN A 1 96 ? 4.482 5.043 6.200 1.00 95.75 96 ASN A O 1
ATOM 761 N N . TYR A 1 97 ? 2.717 5.633 4.954 1.00 94.75 97 TYR A N 1
ATOM 762 C CA . TYR A 1 97 ? 3.468 6.082 3.773 1.00 94.75 97 TYR A CA 1
ATOM 763 C C . TYR A 1 97 ? 4.186 4.957 3.009 1.00 94.75 97 TYR A C 1
ATOM 765 O O . TYR A 1 97 ? 5.223 5.193 2.388 1.00 94.75 97 TYR A O 1
ATOM 773 N N . PHE A 1 98 ? 3.622 3.751 3.009 1.00 95.31 98 PHE A N 1
ATOM 774 C CA . PHE A 1 98 ? 4.172 2.592 2.305 1.00 95.31 98 PHE A CA 1
ATOM 775 C C . PHE A 1 98 ? 3.603 2.450 0.888 1.00 95.31 98 PHE A C 1
ATOM 777 O O . PHE A 1 98 ? 2.533 2.967 0.565 1.00 95.31 98 PHE A O 1
ATOM 784 N N . ASP A 1 99 ? 4.313 1.730 0.026 1.00 96.25 99 ASP A N 1
ATOM 785 C CA . ASP A 1 99 ? 3.810 1.339 -1.289 1.00 96.25 99 ASP A CA 1
ATOM 786 C C . ASP A 1 99 ? 3.121 -0.026 -1.191 1.00 96.25 99 ASP A C 1
ATOM 788 O O . ASP A 1 99 ? 3.636 -0.934 -0.544 1.00 96.25 99 ASP A O 1
ATOM 792 N N . LEU A 1 100 ? 1.976 -0.186 -1.857 1.00 96.56 100 LEU A N 1
ATOM 793 C CA . LEU A 1 100 ? 1.288 -1.472 -1.969 1.00 96.56 100 LEU A CA 1
ATOM 794 C C . LEU A 1 100 ? 1.254 -1.906 -3.434 1.00 96.56 100 LEU A C 1
ATOM 796 O O . LEU A 1 100 ?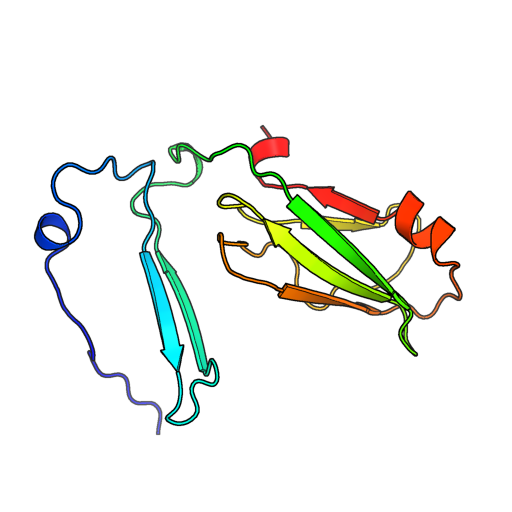 0.707 -1.199 -4.290 1.00 96.56 100 LEU A O 1
ATOM 800 N N . LEU A 1 101 ? 1.867 -3.052 -3.734 1.00 96.25 101 LEU A N 1
ATOM 801 C CA . LEU A 1 101 ? 1.895 -3.627 -5.078 1.00 96.25 101 LEU A CA 1
ATOM 802 C C . LEU A 1 101 ? 0.724 -4.597 -5.303 1.00 96.25 101 LEU A C 1
ATOM 804 O O . LEU A 1 101 ? 0.172 -5.146 -4.347 1.00 96.25 101 LEU A O 1
ATOM 808 N N . PRO A 1 102 ? 0.353 -4.864 -6.570 1.00 94.50 102 PRO A N 1
ATOM 809 C CA . PRO A 1 102 ? -0.513 -5.993 -6.891 1.00 94.50 102 PRO A CA 1
ATOM 810 C C . PRO A 1 102 ? 0.065 -7.294 -6.333 1.00 94.50 102 PRO A C 1
ATOM 812 O O . PRO A 1 102 ? 1.278 -7.498 -6.365 1.00 94.50 102 PRO A O 1
ATOM 815 N N . ASN A 1 103 ? -0.812 -8.188 -5.880 1.00 88.25 103 ASN A N 1
ATOM 816 C CA . ASN A 1 103 ? -0.471 -9.481 -5.268 1.00 88.25 103 ASN A CA 1
ATOM 817 C C . ASN A 1 103 ? 0.193 -9.405 -3.884 1.00 88.25 103 ASN A C 1
ATOM 819 O O . ASN A 1 103 ? 0.520 -10.450 -3.327 1.00 88.25 103 ASN A O 1
ATOM 823 N N . GLN A 1 104 ? 0.350 -8.213 -3.306 1.00 91.75 104 GLN A N 1
ATOM 824 C CA . GLN A 1 104 ? 0.719 -8.063 -1.902 1.00 91.75 104 GLN A CA 1
ATOM 825 C C . GLN A 1 104 ? -0.535 -7.874 -1.045 1.00 91.75 104 GLN A C 1
ATOM 827 O O . GLN A 1 104 ? -1.443 -7.118 -1.401 1.00 91.75 104 GLN A O 1
ATOM 832 N N . ASN A 1 105 ? -0.549 -8.553 0.100 1.00 93.81 105 ASN A N 1
ATOM 833 C CA . ASN A 1 105 ? -1.469 -8.283 1.196 1.00 93.81 105 ASN A CA 1
ATOM 834 C C . ASN A 1 105 ? -0.643 -7.736 2.353 1.00 93.81 105 ASN A C 1
ATOM 836 O O . ASN A 1 105 ? 0.368 -8.334 2.719 1.00 93.81 105 ASN A O 1
ATOM 840 N N . VAL A 1 106 ? -1.073 -6.614 2.919 1.00 95.50 106 VAL A N 1
ATOM 841 C CA . VAL A 1 106 ? -0.417 -6.014 4.084 1.00 95.50 106 VAL A CA 1
ATOM 842 C C . VAL A 1 106 ? -1.404 -5.904 5.227 1.00 95.50 106 VAL A C 1
ATOM 844 O O . VAL A 1 106 ? -2.585 -5.632 5.008 1.00 95.50 106 VAL A O 1
ATOM 847 N N . GLU A 1 107 ? -0.914 -6.101 6.442 1.00 97.31 107 GLU A N 1
ATOM 848 C CA . GLU A 1 107 ? -1.687 -5.911 7.661 1.00 97.31 107 GLU A CA 1
ATOM 849 C C . GLU A 1 107 ? -1.109 -4.741 8.439 1.00 97.31 107 GLU A C 1
ATOM 851 O O . GLU A 1 107 ? 0.060 -4.749 8.828 1.00 97.31 107 GLU A O 1
ATOM 856 N N . ILE A 1 108 ? -1.938 -3.722 8.648 1.00 98.06 108 ILE A N 1
ATOM 857 C CA . ILE A 1 108 ? -1.582 -2.558 9.447 1.00 98.06 108 ILE A CA 1
ATOM 858 C C . ILE A 1 108 ? -2.325 -2.633 10.771 1.00 98.06 108 ILE A C 1
ATOM 860 O O . ILE A 1 108 ? -3.556 -2.658 10.804 1.00 98.06 108 ILE A O 1
ATOM 864 N N . GLU A 1 109 ? -1.578 -2.627 11.868 1.00 98.06 109 GLU A N 1
ATOM 865 C CA . GLU A 1 109 ? -2.149 -2.521 13.203 1.00 98.06 109 GLU A CA 1
ATOM 866 C C . GLU A 1 109 ? -2.392 -1.047 13.530 1.00 98.06 109 GLU A C 1
ATOM 868 O O . GLU A 1 109 ? -1.509 -0.205 13.368 1.00 98.06 109 GLU A O 1
ATOM 873 N N . PHE A 1 110 ? -3.590 -0.726 14.006 1.00 98.19 110 PHE A N 1
ATOM 874 C CA . PHE A 1 110 ? -3.906 0.555 14.614 1.00 98.19 110 PHE A CA 1
ATOM 875 C C . PHE A 1 110 ? -4.093 0.372 16.117 1.00 98.19 110 PHE A C 1
ATOM 877 O O . PHE A 1 110 ? -5.072 -0.233 16.555 1.00 98.19 110 PHE A O 1
ATOM 884 N N . VAL A 1 111 ? -3.179 0.941 16.900 1.00 97.88 111 VAL A N 1
ATOM 885 C CA . VAL A 1 111 ? -3.194 0.865 18.365 1.00 97.88 111 VAL A CA 1
ATOM 886 C C . VAL A 1 111 ? -3.749 2.155 18.956 1.00 97.88 111 VAL A C 1
ATOM 888 O O . VAL A 1 111 ? -3.294 3.251 18.619 1.00 97.88 111 VAL A O 1
ATOM 891 N N . THR A 1 112 ? -4.698 2.034 19.882 1.00 96.69 112 THR A N 1
ATOM 892 C CA . THR A 1 112 ? -5.291 3.163 20.611 1.00 96.69 112 THR A CA 1
ATOM 893 C C . THR A 1 112 ? -5.579 2.795 22.063 1.00 96.69 112 THR A C 1
ATOM 895 O O . THR A 1 112 ? -5.835 1.642 22.394 1.00 96.69 112 THR A O 1
ATOM 898 N N . THR A 1 113 ? -5.546 3.788 22.951 1.00 94.12 113 THR A N 1
ATOM 899 C CA . THR A 1 113 ? -5.958 3.643 24.357 1.00 94.12 113 THR A CA 1
ATOM 900 C C . THR A 1 113 ? -7.441 3.948 24.570 1.00 94.12 113 THR A C 1
ATOM 902 O O . THR A 1 113 ? -7.957 3.765 25.671 1.00 94.12 113 THR A O 1
ATOM 905 N N . THR A 1 114 ? -8.134 4.437 23.538 1.00 91.19 114 THR A N 1
ATOM 906 C CA . THR A 1 114 ? -9.548 4.806 23.616 1.00 91.19 114 THR A CA 1
ATOM 907 C C . THR A 1 114 ? -10.412 3.642 23.148 1.00 91.19 114 THR A C 1
ATOM 909 O O . THR A 1 114 ? -10.189 3.082 22.076 1.00 91.19 114 THR A O 1
ATOM 912 N N . HIS A 1 115 ? -11.440 3.294 23.924 1.00 90.69 115 HIS A N 1
ATOM 913 C CA . HIS A 1 115 ? -12.437 2.320 23.486 1.00 90.69 115 HIS A CA 1
ATOM 914 C C . HIS A 1 115 ? -13.300 2.908 22.373 1.00 90.69 115 HIS A C 1
ATOM 916 O O . HIS A 1 115 ? -14.020 3.882 22.584 1.00 90.69 115 HIS A O 1
ATOM 922 N N . ILE A 1 116 ? -13.228 2.299 21.191 1.00 94.25 116 ILE A N 1
ATOM 923 C CA . ILE A 1 116 ? -13.873 2.787 19.973 1.00 94.25 116 ILE A CA 1
ATOM 924 C C . ILE A 1 116 ? -14.614 1.636 19.316 1.00 94.25 116 ILE A C 1
ATOM 926 O O . ILE A 1 116 ? -14.116 0.514 19.236 1.00 94.25 116 ILE A O 1
ATOM 930 N N . SER A 1 117 ? -15.822 1.911 18.834 1.00 95.19 117 SER A N 1
ATOM 931 C CA . SER A 1 117 ? -16.590 0.907 18.100 1.00 95.19 117 SER A CA 1
ATOM 932 C C . SER A 1 117 ? -16.050 0.713 16.680 1.00 95.19 117 SER A C 1
ATOM 934 O O . SER A 1 117 ? -15.592 1.658 16.040 1.00 95.19 117 SER A O 1
ATOM 936 N N . MET A 1 118 ? -16.204 -0.493 16.127 1.00 95.88 118 MET A N 1
ATOM 937 C CA . MET A 1 118 ? -15.862 -0.793 14.728 1.00 95.88 118 MET A CA 1
ATOM 938 C C . MET A 1 118 ? -16.468 0.215 13.733 1.00 95.88 118 MET A C 1
ATOM 940 O O . MET A 1 118 ? -15.808 0.647 12.789 1.00 95.88 118 MET A O 1
ATOM 944 N N . ASN A 1 119 ? -17.723 0.619 13.948 1.00 96.38 119 ASN A N 1
ATOM 945 C CA . ASN A 1 119 ? -18.406 1.578 13.076 1.00 96.38 119 ASN A CA 1
ATOM 946 C C . ASN A 1 119 ? -17.809 2.985 13.177 1.00 96.38 119 ASN A C 1
ATOM 948 O O . ASN A 1 119 ? -17.693 3.682 12.171 1.00 96.38 119 ASN A O 1
ATOM 952 N N . GLU A 1 120 ? -17.428 3.407 14.380 1.00 95.81 120 GLU A N 1
ATOM 953 C CA . GLU A 1 120 ? -16.777 4.695 14.592 1.00 95.81 120 GLU A CA 1
ATOM 954 C C . GLU A 1 120 ? -15.380 4.722 13.976 1.00 95.81 120 GLU A C 1
ATOM 956 O O . GLU A 1 120 ? -15.046 5.685 13.286 1.00 95.81 120 GLU A O 1
ATOM 961 N N . PHE A 1 121 ? -14.600 3.652 14.136 1.00 96.94 121 PHE A N 1
ATOM 962 C CA . PHE A 1 121 ? -13.294 3.542 13.498 1.00 96.94 121 PHE A CA 1
ATOM 963 C C . PHE A 1 121 ? -13.410 3.592 11.970 1.00 96.94 121 PHE A C 1
ATOM 965 O O . PHE A 1 121 ? -12.803 4.456 11.340 1.00 96.94 121 PHE A O 1
ATOM 972 N N . LYS A 1 122 ? -14.291 2.772 11.379 1.00 96.19 122 LYS A N 1
ATOM 973 C CA . LYS A 1 122 ? -14.581 2.775 9.931 1.00 96.19 122 LYS A CA 1
ATOM 974 C C . LYS A 1 122 ? -14.974 4.149 9.397 1.00 96.19 122 LYS A C 1
ATOM 976 O O . LYS A 1 122 ? -14.569 4.518 8.303 1.00 96.19 122 LYS A O 1
ATOM 981 N N . LYS A 1 123 ? -15.762 4.909 10.160 1.00 96.56 123 LYS A N 1
ATOM 982 C CA . LYS A 1 123 ? -16.209 6.251 9.765 1.00 96.56 123 LYS A CA 1
ATOM 983 C C . LYS A 1 123 ? -15.076 7.280 9.760 1.00 96.56 123 LYS A C 1
ATOM 985 O O . LYS A 1 123 ? -15.148 8.242 9.001 1.00 96.56 123 LYS A O 1
ATOM 990 N N . ASN A 1 124 ? -14.085 7.117 10.633 1.00 96.88 124 ASN A N 1
ATOM 991 C CA . ASN A 1 124 ? -12.996 8.078 10.800 1.00 96.88 124 ASN A CA 1
ATOM 992 C C . ASN A 1 124 ? -11.715 7.679 10.056 1.00 96.88 124 ASN A C 1
ATOM 994 O O . ASN A 1 124 ? -10.860 8.545 9.877 1.00 96.88 124 ASN A O 1
ATOM 998 N N . LEU A 1 125 ? -11.569 6.415 9.643 1.00 97.38 125 LEU A N 1
ATOM 999 C CA . LEU A 1 125 ? -10.423 5.948 8.872 1.00 97.38 125 LEU A CA 1
ATOM 1000 C C . LEU A 1 125 ? -10.426 6.581 7.479 1.00 97.38 125 LEU A C 1
ATOM 1002 O O . LEU A 1 125 ? -11.399 6.492 6.730 1.00 97.38 125 LEU A O 1
ATOM 1006 N N . LYS A 1 126 ? -9.292 7.171 7.115 1.00 97.06 126 LYS A N 1
ATOM 1007 C CA . LYS A 1 126 ? -9.005 7.649 5.769 1.00 97.06 126 LYS A CA 1
ATOM 1008 C C . LYS A 1 126 ? -7.817 6.902 5.199 1.00 97.06 126 LYS A C 1
ATOM 1010 O O . LYS A 1 126 ? -6.792 6.764 5.863 1.00 97.06 126 LYS A O 1
ATOM 1015 N N . VAL A 1 127 ? -7.972 6.484 3.949 1.00 96.75 127 VAL A N 1
ATOM 1016 C CA . VAL A 1 127 ? -6.931 5.870 3.130 1.00 96.75 127 VAL A CA 1
ATOM 1017 C C . VAL A 1 127 ? -6.711 6.781 1.936 1.00 96.75 127 VAL A C 1
ATOM 1019 O O . VAL A 1 127 ? -7.654 7.063 1.198 1.00 96.75 127 VAL A O 1
ATOM 1022 N N . VAL A 1 128 ? -5.488 7.269 1.783 1.00 95.31 128 VAL A N 1
ATOM 1023 C CA . VAL A 1 128 ? -5.122 8.260 0.770 1.00 95.31 128 VAL A CA 1
ATOM 1024 C C . VAL A 1 128 ? -3.848 7.792 0.083 1.00 95.31 128 VAL A C 1
ATOM 1026 O O . VAL A 1 128 ? -2.988 7.211 0.729 1.00 95.31 128 VAL A O 1
ATOM 1029 N N . THR A 1 129 ? -3.696 8.024 -1.211 1.00 93.88 129 THR A N 1
ATOM 1030 C CA . THR A 1 129 ? -2.447 7.770 -1.941 1.00 93.88 129 THR A CA 1
ATOM 1031 C C . THR A 1 129 ? -1.784 9.086 -2.317 1.00 93.88 129 THR A C 1
ATOM 1033 O O . THR A 1 129 ? -2.422 10.139 -2.300 1.00 93.88 129 THR A O 1
ATOM 1036 N N . ILE A 1 130 ? -0.517 9.051 -2.742 1.00 90.44 130 ILE A N 1
ATOM 1037 C CA . ILE A 1 130 ? 0.141 10.269 -3.240 1.00 90.44 130 ILE A CA 1
ATOM 1038 C C . ILE A 1 130 ? -0.611 10.893 -4.425 1.00 90.44 130 ILE A C 1
ATOM 1040 O O . ILE A 1 130 ? -0.558 12.103 -4.631 1.00 90.44 130 ILE A O 1
ATOM 1044 N N . ARG A 1 131 ? -1.329 10.076 -5.202 1.00 88.62 131 ARG A N 1
ATOM 1045 C CA . ARG A 1 131 ? -2.101 10.548 -6.348 1.00 88.62 131 ARG A CA 1
ATOM 1046 C C . ARG A 1 131 ? -3.224 11.487 -5.913 1.00 88.62 131 ARG A C 1
ATOM 1048 O O . ARG A 1 131 ? -3.491 12.447 -6.616 1.00 88.62 131 ARG A O 1
ATOM 1055 N N . ASP A 1 132 ? -3.834 11.239 -4.758 1.00 86.12 132 ASP A N 1
ATOM 1056 C CA . ASP A 1 132 ? -4.945 12.050 -4.246 1.00 86.12 132 ASP A CA 1
ATOM 1057 C C . ASP A 1 132 ? -4.480 13.407 -3.679 1.00 86.12 132 ASP A C 1
ATOM 1059 O O . ASP A 1 132 ? -5.303 14.228 -3.278 1.00 86.12 132 ASP A O 1
ATOM 1063 N N . SER A 1 133 ? -3.163 13.645 -3.620 1.00 78.50 133 SER A N 1
ATOM 1064 C CA . SER A 1 133 ? -2.564 14.910 -3.172 1.00 78.50 133 SER A CA 1
ATOM 1065 C C . SER A 1 133 ? -2.284 15.917 -4.299 1.00 78.50 133 SER A C 1
ATOM 1067 O O . SER A 1 133 ? -1.844 17.031 -4.004 1.00 78.50 133 SER A O 1
ATOM 1069 N N . TYR A 1 134 ? -2.546 15.544 -5.559 1.00 64.62 134 TYR A N 1
ATOM 1070 C CA . TYR A 1 134 ? -2.335 16.365 -6.758 1.00 64.62 134 TYR A CA 1
ATOM 1071 C C . TYR A 1 134 ? -3.620 16.578 -7.559 1.00 64.62 134 TYR A C 1
ATOM 1073 O O . TYR A 1 134 ? -4.453 15.646 -7.617 1.00 64.62 134 TYR A O 1
#